Protein AF-X0Y1L6-F1 (afdb_monomer_lite)

Sequence (130 aa):
NMVFTDLTLEYFSLIPFRVRSAIAESQSYFPFAYEDDPFFKSYNALHNIWVKRQPQRRVANSLGVSKETLKKWEDNFITFGAIGLLSKLSCVNIEPLLEQLVVLIKSCRPHEHASLALRLAEALEIPGAS

Radius of gyration: 21.47 Å; chains: 1; bounding box: 50×37×52 Å

pLDDT: mean 79.64, std 13.39, range [36.75, 96.06]

Foldseek 3Di:
DDDDDPVRVVVVVCVVVVLVVCCVVVVHPDSDDDVPFQLCLLVVLCCCCPVVVDDNVVSCVVSVHDPVVNVQSVVQCVVPNSVSRGPDPPPVVDQVVLVVLVVVCCVVPVPDDVVVSLVVCVVVVPPPSD

Secondary structure (DSSP, 8-state):
-----HHHHHHHHHHHHHHHHHHHHHT-SSTT--TT-HHHHHHHHHHHHHTS---HHHHHHHHT--HHHHHHHHHHHHHHGGGGGSSS-------HHHHHHHHHHHHH-TT--HHHHHHHHHHTT-TT--

Structure (mmCIF, N/CA/C/O backbone):
data_AF-X0Y1L6-F1
#
_entry.id   AF-X0Y1L6-F1
#
loop_
_atom_site.group_PDB
_atom_site.id
_atom_site.type_symbol
_atom_site.label_atom_id
_atom_site.label_alt_id
_atom_site.label_comp_id
_atom_site.label_asym_id
_atom_site.label_entity_id
_atom_site.label_seq_id
_atom_site.pdbx_PDB_ins_code
_atom_site.Cartn_x
_atom_site.Cartn_y
_atom_site.Cartn_z
_atom_site.occupancy
_atom_site.B_iso_or_equiv
_atom_site.auth_seq_id
_atom_site.auth_comp_id
_atom_site.auth_asym_id
_atom_site.auth_atom_id
_atom_site.pdbx_PDB_model_num
ATOM 1 N N . ASN A 1 1 ? 15.8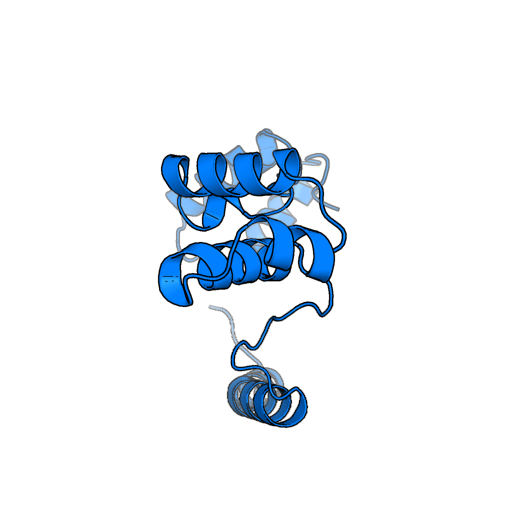70 -7.908 -30.546 1.00 36.75 1 ASN A N 1
ATOM 2 C CA . ASN A 1 1 ? 15.014 -9.112 -30.487 1.00 36.75 1 ASN A CA 1
ATOM 3 C C . ASN A 1 1 ? 15.438 -9.962 -29.314 1.00 36.75 1 ASN A C 1
ATOM 5 O O . ASN A 1 1 ? 16.537 -10.499 -29.342 1.00 36.75 1 ASN A O 1
ATOM 9 N N . MET A 1 2 ? 14.608 -10.038 -28.278 1.00 45.03 2 MET A N 1
ATOM 10 C CA . MET A 1 2 ? 14.814 -10.984 -27.186 1.00 45.03 2 MET A CA 1
ATOM 11 C C . MET A 1 2 ? 14.245 -12.333 -27.629 1.00 45.03 2 MET A C 1
ATOM 13 O O . MET A 1 2 ? 13.062 -12.422 -27.946 1.00 45.03 2 MET A O 1
ATOM 17 N N . VAL A 1 3 ? 15.096 -13.353 -27.717 1.00 64.44 3 VAL A N 1
ATOM 18 C CA . VAL A 1 3 ? 14.683 -14.725 -28.027 1.00 64.44 3 VAL A CA 1
ATOM 19 C C . VAL A 1 3 ? 14.639 -15.468 -26.703 1.00 64.44 3 VAL A C 1
ATOM 21 O O . VAL A 1 3 ? 15.678 -15.731 -26.100 1.00 64.44 3 VAL A O 1
ATOM 24 N N . PHE A 1 4 ? 13.434 -15.726 -26.206 1.00 73.31 4 PHE A N 1
ATOM 25 C CA . PHE A 1 4 ? 13.255 -16.597 -25.055 1.00 73.31 4 PHE A CA 1
ATOM 26 C C . PHE A 1 4 ? 13.542 -18.037 -25.468 1.00 73.31 4 PHE A C 1
ATOM 28 O O . PHE A 1 4 ? 13.139 -18.461 -26.549 1.00 73.31 4 PHE A O 1
ATOM 35 N N . THR A 1 5 ? 14.235 -18.782 -24.609 1.00 82.81 5 THR A N 1
ATOM 36 C CA . THR A 1 5 ? 14.361 -20.230 -24.802 1.00 82.81 5 THR A CA 1
ATOM 37 C C . THR A 1 5 ? 13.013 -20.897 -24.538 1.00 82.81 5 THR A C 1
ATOM 39 O O . THR A 1 5 ? 12.199 -20.356 -23.782 1.00 82.81 5 THR A O 1
ATOM 42 N N . ASP A 1 6 ? 12.791 -22.079 -25.108 1.00 81.06 6 ASP A N 1
ATOM 43 C CA . ASP A 1 6 ? 11.549 -22.836 -24.905 1.00 81.06 6 ASP A CA 1
ATOM 44 C C . ASP A 1 6 ? 11.268 -23.085 -23.417 1.00 81.06 6 ASP A C 1
ATOM 46 O O . ASP A 1 6 ? 10.141 -22.910 -22.964 1.00 81.06 6 ASP A O 1
ATOM 50 N N . LEU A 1 7 ? 12.314 -23.337 -22.622 1.00 77.56 7 LEU A N 1
ATOM 51 C CA . LEU A 1 7 ? 12.223 -23.467 -21.163 1.00 77.56 7 LEU A CA 1
ATOM 52 C C . LEU A 1 7 ? 11.728 -22.186 -20.480 1.00 77.56 7 LEU A C 1
ATOM 54 O O . LEU A 1 7 ? 10.990 -22.234 -19.497 1.00 77.56 7 LEU A O 1
ATOM 58 N N . THR A 1 8 ? 12.135 -21.018 -20.980 1.00 75.44 8 THR A N 1
ATOM 59 C CA . THR A 1 8 ? 11.699 -19.729 -20.431 1.00 75.44 8 THR A CA 1
ATOM 60 C C . THR A 1 8 ? 10.234 -19.459 -20.774 1.00 75.44 8 THR A C 1
ATOM 62 O O . THR A 1 8 ? 9.480 -18.994 -19.920 1.00 75.44 8 THR A O 1
ATOM 65 N N . LEU A 1 9 ? 9.815 -19.780 -22.002 1.00 72.81 9 LEU A N 1
ATOM 66 C CA . LEU A 1 9 ? 8.417 -19.676 -22.429 1.00 72.81 9 LEU A CA 1
ATOM 67 C C . LEU A 1 9 ? 7.521 -20.646 -21.653 1.00 72.81 9 LEU A C 1
ATOM 69 O O . LEU A 1 9 ? 6.452 -20.250 -21.186 1.00 72.81 9 LEU A O 1
ATOM 73 N N . GLU A 1 10 ? 7.980 -21.879 -21.447 1.00 80.88 10 GLU A N 1
ATOM 74 C CA . GLU A 1 10 ? 7.298 -22.881 -20.632 1.00 80.88 10 GLU A CA 1
ATOM 75 C C . GLU A 1 10 ? 7.161 -22.401 -19.184 1.00 80.88 10 GLU A C 1
ATOM 77 O O . GLU A 1 10 ? 6.058 -22.388 -18.640 1.00 80.88 10 GLU A O 1
ATOM 82 N N . TYR A 1 11 ? 8.232 -21.886 -18.579 1.00 76.56 11 TYR A N 1
ATOM 83 C CA . TYR A 1 11 ? 8.173 -21.308 -17.239 1.00 76.56 11 TYR A CA 1
ATOM 84 C C . TYR A 1 11 ? 7.159 -20.157 -17.139 1.00 76.56 11 TYR A C 1
ATOM 86 O O . TYR A 1 11 ? 6.335 -20.134 -16.222 1.00 76.56 11 TYR A O 1
ATOM 94 N N . PHE A 1 12 ? 7.159 -19.222 -18.095 1.00 78.38 12 PHE A N 1
ATOM 95 C CA . PHE A 1 12 ? 6.192 -18.122 -18.113 1.00 78.38 12 PHE A CA 1
ATOM 96 C C . PHE A 1 12 ? 4.752 -18.600 -18.292 1.00 78.38 12 PHE A C 1
ATOM 98 O O . PHE A 1 12 ? 3.848 -18.043 -17.666 1.00 78.38 12 PHE A O 1
ATOM 105 N N . SER A 1 13 ? 4.534 -19.667 -19.063 1.00 76.75 13 SER A N 1
ATOM 106 C CA . SER A 1 13 ? 3.214 -20.287 -19.211 1.00 76.75 13 SER A CA 1
ATOM 107 C C . SER A 1 13 ? 2.660 -20.830 -17.883 1.00 76.75 13 SER A C 1
ATOM 109 O O . SER A 1 13 ? 1.444 -20.865 -17.683 1.00 76.75 13 SER A O 1
ATOM 111 N N . LEU A 1 14 ? 3.541 -21.178 -16.935 1.00 83.38 14 LEU A N 1
ATOM 112 C CA . LEU A 1 14 ? 3.181 -21.714 -15.621 1.00 83.38 14 LEU A CA 1
ATOM 113 C C . LEU A 1 14 ? 2.916 -20.629 -14.568 1.00 83.38 14 LEU A C 1
ATOM 115 O O . LEU A 1 14 ? 2.299 -20.929 -13.542 1.00 83.38 14 LEU A O 1
ATOM 119 N N . ILE A 1 15 ? 3.333 -19.375 -14.790 1.00 75.69 15 ILE A N 1
ATOM 120 C CA . ILE A 1 15 ? 3.145 -18.282 -13.819 1.00 75.69 15 ILE A CA 1
ATOM 121 C C . ILE A 1 15 ? 1.668 -18.089 -13.445 1.00 75.69 15 ILE A C 1
ATOM 123 O O . ILE A 1 15 ? 1.372 -18.097 -12.249 1.00 75.69 15 ILE A O 1
ATOM 127 N N . PRO A 1 16 ? 0.711 -17.975 -14.390 1.00 74.06 16 PRO A N 1
ATOM 128 C CA . PRO A 1 16 ? -0.693 -17.774 -14.032 1.00 74.06 16 PRO A CA 1
ATOM 129 C C . PRO A 1 16 ? -1.260 -18.920 -13.192 1.00 74.06 16 PRO A C 1
ATOM 131 O O . PRO A 1 16 ? -2.083 -18.691 -12.309 1.00 74.06 16 PRO A O 1
ATOM 134 N N . PHE A 1 17 ? -0.826 -20.154 -13.461 1.00 78.38 17 PHE A N 1
ATOM 135 C CA . PHE A 1 17 ? -1.223 -21.320 -12.679 1.00 78.38 17 PHE A CA 1
ATOM 136 C C . PHE A 1 17 ? -0.651 -21.254 -11.262 1.00 78.38 17 PHE A C 1
ATOM 138 O O . PHE A 1 17 ? -1.412 -21.356 -10.307 1.00 78.38 17 PHE A O 1
ATOM 145 N N . ARG A 1 18 ? 0.652 -20.987 -11.115 1.00 76.06 18 ARG A N 1
ATOM 146 C CA . ARG A 1 18 ? 1.309 -20.858 -9.804 1.00 76.06 18 ARG A CA 1
ATOM 147 C C . ARG A 1 18 ? 0.709 -19.741 -8.955 1.00 76.06 18 ARG A C 1
ATOM 149 O O . ARG A 1 18 ? 0.479 -19.947 -7.771 1.00 76.06 18 ARG A O 1
ATOM 156 N N . VAL A 1 19 ? 0.399 -18.596 -9.564 1.00 71.81 19 VAL A N 1
ATOM 157 C CA . VAL A 1 19 ? -0.274 -17.480 -8.885 1.00 71.81 19 VAL A CA 1
ATOM 158 C C . VAL A 1 19 ? -1.658 -17.902 -8.387 1.00 71.81 19 VAL A C 1
ATOM 160 O O . VAL A 1 19 ? -1.996 -17.638 -7.239 1.00 71.81 19 VAL A O 1
ATOM 163 N N . ARG A 1 20 ? -2.453 -18.600 -9.210 1.00 74.44 20 ARG A N 1
ATOM 164 C CA . ARG A 1 20 ? -3.774 -19.107 -8.797 1.00 74.44 20 ARG A CA 1
ATOM 165 C C . ARG A 1 20 ? -3.685 -20.152 -7.686 1.00 74.44 20 ARG A C 1
ATOM 167 O O . ARG A 1 20 ? -4.491 -20.094 -6.764 1.00 74.44 20 ARG A O 1
ATOM 174 N N . SER A 1 21 ? -2.722 -21.070 -7.754 1.00 74.50 21 SER A N 1
ATOM 175 C CA . SER A 1 21 ? -2.502 -22.063 -6.697 1.00 74.50 21 SER A CA 1
ATOM 176 C C . SER A 1 21 ? -2.098 -21.397 -5.384 1.00 74.50 21 SER A C 1
ATOM 178 O O . SER A 1 21 ? -2.708 -21.673 -4.359 1.00 74.50 21 SER A O 1
ATOM 180 N N . ALA A 1 22 ? -1.171 -20.436 -5.419 1.00 66.00 22 ALA A N 1
ATOM 181 C CA . ALA A 1 22 ? -0.767 -19.683 -4.233 1.00 66.00 22 ALA A CA 1
ATOM 182 C C . ALA A 1 22 ? -1.921 -18.854 -3.629 1.00 66.00 22 ALA A C 1
ATOM 184 O O . ALA A 1 22 ? -2.067 -18.790 -2.411 1.00 66.00 22 ALA A O 1
ATOM 185 N N . ILE A 1 23 ? -2.782 -18.252 -4.460 1.00 70.19 23 ILE A N 1
ATOM 186 C CA . ILE A 1 23 ? -4.019 -17.574 -4.018 1.00 70.19 23 ILE A CA 1
ATOM 187 C C . ILE A 1 23 ? -4.955 -18.560 -3.301 1.00 70.19 23 ILE A C 1
ATOM 189 O O . ILE A 1 23 ? -5.496 -18.244 -2.242 1.00 70.19 23 ILE A O 1
ATOM 193 N N . ALA A 1 24 ? -5.135 -19.762 -3.856 1.00 76.69 24 ALA A N 1
ATOM 194 C CA . ALA A 1 24 ? -5.988 -20.790 -3.266 1.00 76.69 24 ALA A CA 1
ATOM 195 C C . ALA A 1 24 ? -5.428 -21.324 -1.935 1.00 76.69 24 ALA A C 1
ATOM 197 O O . ALA A 1 24 ? -6.188 -21.524 -0.990 1.00 76.69 24 ALA A O 1
ATOM 198 N N . GLU A 1 25 ? -4.111 -21.519 -1.847 1.00 71.50 25 GLU A N 1
ATOM 199 C CA . GLU A 1 25 ? -3.421 -21.996 -0.642 1.00 71.50 25 GLU A CA 1
ATOM 200 C C . GLU A 1 25 ? -3.399 -20.946 0.478 1.00 71.50 25 GLU A C 1
ATOM 202 O O . GLU A 1 25 ? -3.620 -21.279 1.639 1.00 71.50 25 GLU A O 1
ATOM 207 N N . SER A 1 26 ? -3.186 -19.672 0.138 1.00 64.69 26 SER A N 1
ATOM 208 C CA . SER A 1 26 ? -3.088 -18.575 1.113 1.00 64.69 26 SER A CA 1
ATOM 209 C C . SER A 1 26 ? -4.435 -18.076 1.646 1.00 64.69 26 SER A C 1
ATOM 211 O O . SER A 1 26 ? -4.455 -17.231 2.538 1.00 64.69 26 SER A O 1
ATOM 213 N N . GLN A 1 27 ? -5.565 -18.537 1.089 1.00 66.44 27 GLN A N 1
ATOM 214 C CA . GLN A 1 27 ? -6.908 -17.984 1.342 1.00 66.44 27 GLN A CA 1
ATOM 215 C C . GLN A 1 27 ? -6.996 -16.452 1.146 1.00 66.44 27 GLN A C 1
ATOM 217 O O . GLN A 1 27 ? -7.943 -15.807 1.604 1.00 66.44 27 GLN A O 1
ATOM 222 N N . SER A 1 28 ? -6.022 -15.854 0.456 1.00 58.12 28 SER A N 1
ATOM 223 C CA . SER A 1 28 ? -5.938 -14.421 0.198 1.00 58.12 28 SER A CA 1
ATOM 224 C C . 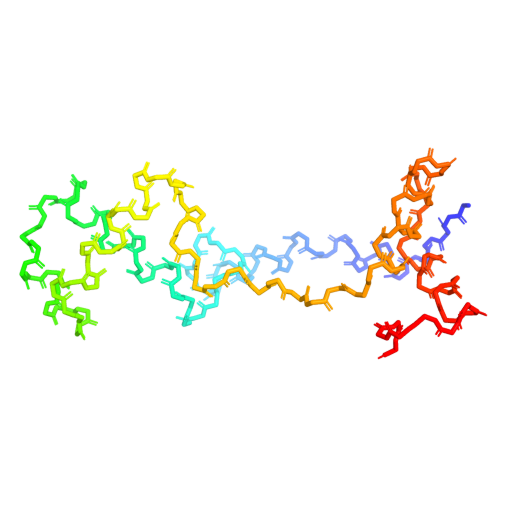SER A 1 28 ? -6.487 -14.118 -1.188 1.00 58.12 28 SER A C 1
ATOM 226 O O . SER A 1 28 ? -6.088 -14.731 -2.172 1.00 58.12 28 SER A O 1
ATOM 228 N N . TYR A 1 29 ? -7.350 -13.108 -1.302 1.00 60.28 29 TYR A N 1
ATOM 229 C CA . TYR A 1 29 ? -7.799 -12.599 -2.605 1.00 60.28 29 TYR A CA 1
ATOM 230 C C . TYR A 1 29 ? -6.692 -11.871 -3.389 1.00 60.28 29 TYR A C 1
ATOM 232 O O . TYR A 1 29 ? -6.891 -11.538 -4.558 1.00 60.28 29 TYR A O 1
ATOM 240 N N . PHE A 1 30 ? -5.538 -11.611 -2.764 1.00 56.41 30 PHE A N 1
ATOM 241 C CA . PHE A 1 30 ? -4.456 -10.819 -3.338 1.00 56.41 30 PHE A CA 1
ATOM 242 C C . PHE A 1 30 ? -3.151 -11.629 -3.404 1.00 56.41 30 PHE A C 1
ATOM 244 O O . PHE A 1 30 ? -2.668 -12.081 -2.364 1.00 56.41 30 PHE A O 1
ATOM 251 N N . PRO A 1 31 ? -2.534 -11.768 -4.594 1.00 50.25 31 PRO A N 1
ATOM 252 C CA . PRO A 1 31 ? -1.342 -12.599 -4.800 1.00 50.25 31 PRO A CA 1
ATOM 253 C C . PRO A 1 31 ? -0.051 -12.074 -4.149 1.00 50.25 31 PRO A C 1
ATOM 255 O O . PRO A 1 31 ? 0.953 -12.777 -4.163 1.00 50.25 31 PRO A O 1
ATOM 258 N N . PHE A 1 32 ? -0.064 -10.863 -3.581 1.00 56.44 32 PHE A N 1
ATOM 259 C CA . PHE A 1 32 ? 1.094 -10.226 -2.939 1.00 56.44 32 PHE A CA 1
ATOM 260 C C . PHE A 1 32 ? 0.762 -9.707 -1.533 1.00 56.44 32 PHE A C 1
ATOM 262 O O . PHE A 1 32 ? 1.203 -8.629 -1.142 1.00 56.44 32 PHE A O 1
ATOM 269 N N . ALA A 1 33 ? -0.069 -10.431 -0.782 1.00 52.31 33 ALA A N 1
ATOM 270 C CA . ALA A 1 33 ? -0.303 -10.100 0.617 1.00 52.31 33 ALA A CA 1
ATOM 271 C C . ALA A 1 33 ? 0.924 -10.511 1.445 1.00 52.31 33 ALA A C 1
ATOM 273 O O . ALA A 1 33 ? 1.119 -11.691 1.722 1.00 52.31 33 ALA A O 1
ATOM 274 N N . TYR A 1 34 ? 1.764 -9.545 1.821 1.00 60.69 34 TYR A N 1
ATOM 275 C CA . TYR A 1 34 ? 2.738 -9.772 2.886 1.00 60.69 34 TYR A CA 1
ATOM 276 C C . TYR A 1 34 ? 1.964 -9.911 4.199 1.00 60.69 34 TYR A C 1
ATOM 278 O O . TYR A 1 34 ? 1.127 -9.057 4.499 1.00 60.69 34 TYR A O 1
ATOM 286 N N . GLU A 1 35 ? 2.221 -10.982 4.958 1.00 55.62 35 GLU A N 1
ATOM 287 C CA . GLU A 1 35 ? 1.479 -11.300 6.193 1.00 55.62 35 GLU A CA 1
ATOM 288 C C . GLU A 1 35 ? 1.433 -10.118 7.179 1.00 55.62 35 GLU A C 1
ATOM 290 O O . GLU A 1 35 ? 0.419 -9.915 7.844 1.00 55.62 35 GLU A O 1
ATOM 295 N N . ASP A 1 36 ? 2.469 -9.274 7.178 1.00 67.00 36 ASP A N 1
ATOM 296 C CA . ASP A 1 36 ? 2.608 -8.115 8.063 1.00 67.00 36 ASP A CA 1
ATOM 297 C C . ASP A 1 36 ? 2.570 -6.754 7.341 1.00 67.00 36 ASP A C 1
ATOM 299 O O . ASP A 1 36 ? 3.105 -5.770 7.858 1.00 67.00 36 ASP A O 1
ATOM 303 N N . ASP A 1 37 ? 1.958 -6.647 6.153 1.00 73.19 37 ASP A N 1
ATOM 304 C CA . ASP A 1 37 ? 1.899 -5.358 5.447 1.00 73.19 37 ASP A CA 1
ATOM 305 C C . ASP A 1 37 ? 1.114 -4.302 6.267 1.00 73.19 37 ASP A C 1
ATOM 307 O O . ASP A 1 37 ? -0.101 -4.449 6.498 1.00 73.19 37 ASP A O 1
ATOM 311 N N . PRO A 1 38 ? 1.750 -3.186 6.679 1.00 79.94 38 PRO A N 1
ATOM 312 C CA . PRO A 1 38 ? 1.080 -2.130 7.436 1.00 79.94 38 PRO A CA 1
ATOM 313 C C . PRO A 1 38 ? -0.081 -1.471 6.676 1.00 79.94 38 PRO A C 1
ATOM 315 O O . PRO A 1 38 ? -0.984 -0.894 7.301 1.00 79.94 38 PRO A O 1
ATOM 318 N N . PHE A 1 39 ? -0.091 -1.572 5.343 1.00 87.25 39 PHE A N 1
ATOM 319 C CA . PHE A 1 39 ? -1.188 -1.115 4.501 1.00 87.25 39 PHE A CA 1
ATOM 320 C C . PHE A 1 39 ? -2.497 -1.807 4.871 1.00 87.25 39 PHE A C 1
ATOM 322 O O . PHE A 1 39 ? -3.483 -1.136 5.175 1.00 87.25 39 PHE A O 1
ATOM 329 N N . PHE A 1 40 ? -2.525 -3.143 4.909 1.00 86.25 40 PHE A N 1
ATOM 330 C CA . PHE A 1 40 ? -3.769 -3.871 5.167 1.00 86.25 40 PHE A CA 1
ATOM 331 C C . PHE A 1 40 ? -4.274 -3.625 6.585 1.00 86.25 40 PHE A C 1
ATOM 333 O O . PHE A 1 40 ? -5.482 -3.494 6.788 1.00 86.25 40 PHE A O 1
ATOM 340 N N . LYS A 1 41 ? -3.371 -3.478 7.563 1.00 89.56 41 LYS A N 1
ATOM 341 C CA . LYS A 1 41 ? -3.746 -3.121 8.938 1.00 89.56 41 LYS A CA 1
ATOM 342 C C . LYS A 1 41 ? -4.519 -1.802 8.984 1.00 89.56 41 LYS A C 1
ATOM 344 O O . LYS A 1 41 ? -5.589 -1.731 9.591 1.00 89.56 41 LYS A O 1
ATOM 349 N N . SER A 1 42 ? -3.985 -0.765 8.346 1.00 91.88 42 SER A N 1
ATOM 350 C CA . SER A 1 42 ? -4.586 0.569 8.350 1.00 91.88 42 SER A CA 1
ATOM 351 C C . SER A 1 42 ? -5.834 0.648 7.461 1.00 91.88 42 SER A C 1
ATOM 353 O O . SER A 1 42 ? -6.853 1.191 7.890 1.00 91.88 42 SER A O 1
ATOM 355 N N . TYR A 1 43 ? -5.827 0.004 6.292 1.00 92.75 43 TYR A N 1
ATOM 356 C CA . TYR A 1 43 ? -6.986 -0.082 5.401 1.00 92.75 43 TYR A CA 1
ATOM 357 C C . TYR A 1 43 ? -8.171 -0.795 6.062 1.00 92.75 43 TYR A C 1
ATOM 359 O O . TYR A 1 43 ? -9.289 -0.276 6.071 1.00 92.75 43 TYR A O 1
ATOM 367 N N . ASN A 1 44 ? -7.932 -1.951 6.689 1.00 91.94 44 ASN A N 1
ATOM 368 C CA . ASN A 1 44 ? -8.976 -2.700 7.387 1.00 91.94 44 ASN A CA 1
ATOM 369 C C . ASN A 1 44 ? -9.532 -1.925 8.587 1.00 91.94 44 ASN A C 1
ATOM 371 O O . ASN A 1 44 ? -10.730 -2.010 8.865 1.00 91.94 44 ASN A O 1
ATOM 375 N N . ALA A 1 45 ? -8.699 -1.134 9.274 1.00 94.38 45 ALA A N 1
ATOM 376 C CA . ALA A 1 45 ? -9.160 -0.243 10.333 1.00 94.38 45 ALA A CA 1
ATOM 377 C C . ALA A 1 45 ? -10.183 0.769 9.796 1.00 94.38 45 ALA A C 1
ATOM 379 O O . ALA A 1 45 ? -11.295 0.850 10.321 1.00 94.38 45 ALA A O 1
ATOM 380 N N . LEU A 1 46 ? -9.843 1.482 8.716 1.00 96.00 46 LEU A N 1
ATOM 381 C CA . LEU A 1 46 ? -10.733 2.466 8.095 1.00 96.00 46 LEU A CA 1
ATOM 382 C C . LEU A 1 46 ? -12.003 1.821 7.543 1.00 96.00 46 LEU A C 1
ATOM 384 O O . LEU A 1 46 ? -13.100 2.318 7.784 1.00 96.00 46 LEU A O 1
ATOM 388 N N . HIS A 1 47 ? -11.885 0.673 6.877 1.00 95.06 47 HIS A N 1
ATOM 389 C CA . HIS A 1 47 ? -13.037 -0.074 6.380 1.00 95.06 47 HIS A CA 1
ATOM 390 C C . HIS A 1 47 ? -13.995 -0.471 7.519 1.00 95.06 47 HIS A C 1
ATOM 392 O O . HIS A 1 47 ? -15.212 -0.293 7.411 1.00 95.06 47 HIS A O 1
ATOM 398 N N . ASN A 1 48 ? -13.472 -0.944 8.654 1.00 95.75 48 ASN A N 1
ATOM 399 C CA . ASN A 1 48 ? -14.299 -1.295 9.808 1.00 95.75 48 ASN A CA 1
ATOM 400 C C . ASN A 1 48 ? -15.001 -0.077 10.428 1.00 95.75 48 ASN A C 1
ATOM 402 O O . ASN A 1 48 ? -16.158 -0.179 10.843 1.00 95.75 48 ASN A O 1
ATOM 406 N N . ILE A 1 49 ? -14.344 1.083 10.460 1.00 95.19 49 ILE A N 1
ATOM 407 C CA . ILE A 1 49 ? -14.929 2.317 10.999 1.00 95.19 49 ILE A CA 1
ATOM 408 C C . ILE A 1 49 ? -15.967 2.892 10.024 1.00 95.19 49 ILE A C 1
ATOM 410 O O . ILE A 1 49 ? -17.097 3.181 10.416 1.00 95.19 49 ILE A O 1
ATOM 414 N N . TRP A 1 50 ? -15.621 3.054 8.747 1.00 95.62 50 TRP A N 1
ATOM 415 C CA . TRP A 1 50 ? -16.434 3.796 7.780 1.00 95.62 50 TRP A CA 1
ATOM 416 C C . TRP A 1 50 ? -17.523 2.943 7.132 1.00 95.62 50 TRP A C 1
ATOM 418 O O . TRP A 1 50 ? -18.661 3.397 7.017 1.00 95.62 50 TRP A O 1
ATOM 428 N N . VAL A 1 51 ? -17.201 1.703 6.748 1.00 95.19 51 VAL A N 1
ATOM 429 C CA . VAL A 1 51 ? -18.138 0.796 6.064 1.00 95.19 51 VAL A CA 1
ATOM 430 C C . VAL A 1 51 ? -18.909 -0.041 7.074 1.00 95.19 51 VAL A C 1
ATOM 432 O O . VAL A 1 51 ? -20.136 -0.096 7.023 1.00 95.19 51 VAL A O 1
ATOM 435 N N . LYS A 1 52 ? -18.216 -0.669 8.031 1.00 95.38 52 LYS A N 1
ATOM 436 C CA . LYS A 1 52 ? -18.864 -1.513 9.055 1.00 95.38 52 LYS A CA 1
ATOM 437 C C . LYS A 1 52 ? -19.399 -0.724 10.255 1.00 95.38 52 LYS A C 1
ATOM 439 O O . LYS A 1 52 ? -19.988 -1.333 11.145 1.00 95.38 52 LYS A O 1
ATOM 444 N N . ARG A 1 53 ? -19.221 0.606 10.276 1.00 95.25 53 ARG A N 1
ATOM 445 C CA . ARG A 1 53 ? -19.719 1.527 11.319 1.00 95.25 53 ARG A CA 1
ATOM 446 C C . ARG A 1 53 ? -19.312 1.122 12.741 1.00 95.25 53 ARG A C 1
ATOM 448 O O . ARG A 1 53 ? -20.034 1.386 13.701 1.00 95.25 53 ARG A O 1
ATOM 455 N N . GLN A 1 54 ? -18.157 0.473 12.895 1.00 96.06 54 GLN A N 1
ATOM 456 C CA . GLN A 1 54 ? -17.658 0.086 14.209 1.00 96.06 54 GLN A CA 1
ATOM 457 C C . GLN A 1 54 ? -17.121 1.308 14.971 1.00 96.06 54 GLN A C 1
ATOM 459 O O . GLN A 1 54 ? -16.479 2.174 14.373 1.00 96.06 54 GLN A O 1
ATOM 464 N N . PRO A 1 55 ? -17.315 1.383 16.302 1.00 94.81 55 PRO A N 1
ATOM 465 C CA . PRO A 1 55 ? -16.766 2.477 17.094 1.00 94.81 55 PRO A CA 1
ATOM 466 C C . PRO A 1 55 ? -15.236 2.521 17.010 1.00 94.81 55 PRO A C 1
ATOM 468 O O . PRO A 1 55 ? -14.580 1.509 17.271 1.00 94.81 55 PRO A O 1
ATOM 471 N N . GLN A 1 56 ? -14.659 3.703 16.759 1.00 92.88 56 GLN A N 1
ATOM 472 C CA . GLN A 1 56 ? -13.201 3.895 16.663 1.00 92.88 56 GLN A CA 1
ATOM 473 C C . GLN A 1 56 ? -12.446 3.308 17.865 1.00 92.88 56 GLN A C 1
ATOM 475 O O . GLN A 1 56 ? -11.419 2.664 17.692 1.00 92.88 56 GLN A O 1
ATOM 480 N N . ARG A 1 57 ? -12.982 3.454 19.087 1.00 93.06 57 ARG A N 1
ATOM 481 C CA . ARG A 1 57 ? -12.375 2.895 20.310 1.00 93.06 57 ARG A CA 1
ATOM 482 C C . ARG A 1 57 ? -12.263 1.369 20.270 1.00 93.06 57 ARG A C 1
ATOM 484 O O . ARG A 1 57 ? -11.273 0.818 20.735 1.00 93.06 57 ARG A O 1
ATOM 491 N N . ARG A 1 58 ? -13.266 0.685 19.715 1.00 94.38 58 ARG A N 1
ATOM 492 C CA . ARG A 1 58 ? -13.259 -0.777 19.585 1.00 94.38 58 ARG A CA 1
ATOM 493 C C . ARG A 1 58 ? -12.190 -1.221 18.590 1.00 94.38 58 ARG A C 1
ATOM 495 O O . ARG A 1 58 ? -11.437 -2.135 18.900 1.00 94.38 58 ARG A O 1
ATOM 502 N N . VAL A 1 59 ? -12.107 -0.539 17.448 1.00 94.44 59 VAL A N 1
ATOM 503 C CA . VAL A 1 59 ? -11.121 -0.823 16.393 1.00 94.44 59 VAL A CA 1
ATOM 504 C C . VAL A 1 59 ? -9.693 -0.522 16.868 1.00 94.44 59 VAL A C 1
ATOM 506 O O . VAL A 1 59 ? -8.791 -1.329 16.656 1.00 94.44 59 VAL A O 1
ATOM 509 N N . ALA A 1 60 ? -9.491 0.593 17.579 1.00 92.81 60 ALA A N 1
ATOM 510 C CA . ALA A 1 60 ? -8.212 0.954 18.194 1.00 92.81 60 ALA A CA 1
ATOM 511 C C . ALA A 1 60 ? -7.722 -0.145 19.145 1.00 92.81 60 ALA A C 1
ATOM 513 O O . ALA A 1 60 ? -6.603 -0.639 19.009 1.00 92.81 60 ALA A O 1
ATOM 514 N N . ASN A 1 61 ? -8.601 -0.580 20.055 1.00 93.00 61 ASN A N 1
ATOM 515 C CA . ASN A 1 61 ? -8.296 -1.626 21.025 1.00 93.00 61 ASN A CA 1
ATOM 516 C C . ASN A 1 61 ? -7.998 -2.971 20.349 1.00 93.00 61 ASN A C 1
ATOM 518 O O . ASN A 1 61 ? -7.043 -3.632 20.739 1.00 93.00 61 ASN A O 1
ATOM 522 N N . SER A 1 62 ? -8.769 -3.371 19.329 1.00 92.06 62 SER A N 1
ATOM 523 C CA . SER A 1 62 ? -8.538 -4.648 18.635 1.00 92.06 62 SER A CA 1
ATOM 524 C C . SER A 1 62 ? -7.219 -4.688 17.864 1.00 92.06 62 SER A C 1
ATOM 526 O O . SER A 1 62 ? -6.671 -5.761 17.654 1.00 92.06 62 SER A O 1
ATOM 528 N N . LEU A 1 63 ? -6.718 -3.530 17.427 1.00 88.81 63 LEU A N 1
ATOM 529 C CA . LEU A 1 63 ? -5.475 -3.416 16.660 1.00 88.81 63 LEU A CA 1
ATOM 530 C C . LEU A 1 63 ? -4.262 -3.019 17.518 1.00 88.81 63 LEU A C 1
ATOM 532 O O . LEU A 1 63 ? -3.151 -2.931 16.982 1.00 88.81 63 LEU A O 1
ATOM 536 N N . GLY A 1 64 ? -4.474 -2.748 18.812 1.00 91.50 64 GLY A N 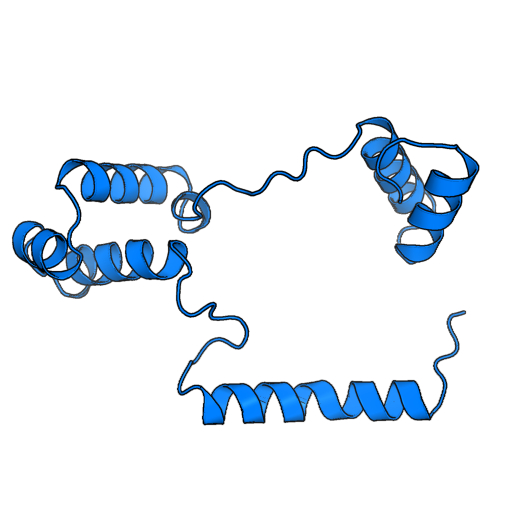1
ATOM 537 C CA . GLY A 1 64 ? -3.445 -2.266 19.734 1.00 91.50 64 GLY A CA 1
ATOM 538 C C . GLY A 1 64 ? -2.849 -0.913 19.332 1.00 91.50 64 GLY A C 1
ATOM 539 O O . GLY A 1 64 ? -1.660 -0.690 19.537 1.00 91.50 64 GLY A O 1
ATOM 540 N N . VAL A 1 65 ? -3.634 -0.030 18.702 1.00 91.62 65 VAL A N 1
ATOM 541 C CA . VAL A 1 65 ? -3.163 1.279 18.208 1.00 91.62 65 VAL A CA 1
ATOM 542 C C . VAL A 1 65 ? -3.797 2.437 18.967 1.00 91.62 65 VAL A C 1
ATOM 544 O O . VAL A 1 65 ? -4.901 2.324 19.501 1.00 91.62 65 VAL A O 1
ATOM 547 N N . SER A 1 66 ? -3.108 3.579 19.002 1.00 92.56 66 SER A N 1
ATOM 548 C CA . SER A 1 66 ? -3.640 4.784 19.633 1.00 92.56 66 SER A CA 1
ATOM 549 C C . SER A 1 66 ? -4.715 5.446 18.763 1.00 92.56 66 SER A C 1
ATOM 551 O O . SER A 1 66 ? -4.795 5.249 17.545 1.00 92.56 66 SER A O 1
ATOM 553 N N . LYS A 1 67 ? -5.538 6.294 19.389 1.00 90.25 67 LYS A N 1
ATOM 554 C CA . LYS A 1 67 ? -6.522 7.118 18.672 1.00 90.25 67 LYS A CA 1
ATOM 555 C C . LYS A 1 67 ? -5.851 8.085 17.686 1.00 90.25 67 LYS A C 1
ATOM 557 O O . LYS A 1 67 ? -6.410 8.364 16.631 1.00 90.25 67 LYS A O 1
ATOM 562 N N . GLU A 1 68 ? -4.657 8.574 18.014 1.00 93.12 68 GLU A N 1
ATOM 563 C CA . GLU A 1 68 ? -3.871 9.456 17.145 1.00 93.12 68 GLU A CA 1
ATOM 564 C C . GLU A 1 68 ? -3.399 8.733 15.884 1.00 93.12 68 GLU A C 1
ATOM 566 O O . GLU A 1 68 ? -3.467 9.297 14.795 1.00 93.12 68 GLU A O 1
ATOM 571 N N . THR A 1 69 ? -2.986 7.466 16.003 1.00 92.81 69 THR A N 1
ATOM 572 C CA . THR A 1 69 ? -2.619 6.641 14.847 1.00 92.81 69 THR A CA 1
ATOM 573 C C . THR A 1 69 ? -3.800 6.454 13.898 1.00 92.81 69 THR A C 1
ATOM 575 O O . THR A 1 69 ? -3.635 6.635 12.695 1.00 92.81 69 THR A O 1
ATOM 578 N N . LEU A 1 70 ? -4.996 6.160 14.428 1.00 94.00 70 LEU A N 1
ATOM 579 C CA . LEU A 1 70 ? -6.209 6.059 13.607 1.00 94.00 70 LEU A CA 1
ATOM 580 C C . LEU A 1 70 ? -6.513 7.371 12.886 1.00 94.00 70 LEU A C 1
ATOM 582 O O . LEU A 1 70 ? -6.744 7.360 11.682 1.00 94.00 70 LEU A O 1
ATOM 586 N N . LYS A 1 71 ? -6.458 8.498 13.605 1.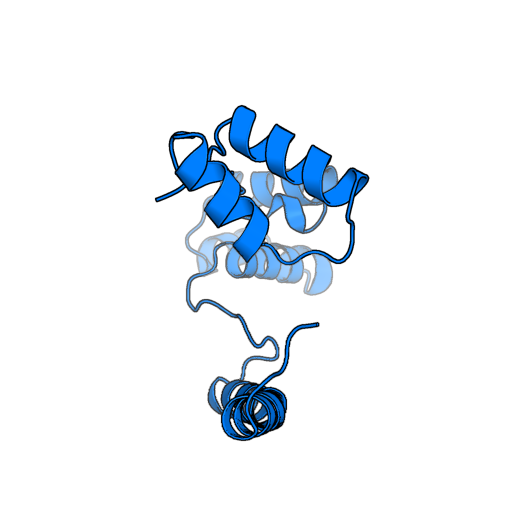00 93.62 71 LYS A N 1
ATOM 587 C CA . LYS A 1 71 ? -6.696 9.817 13.014 1.00 93.62 71 LYS A CA 1
ATOM 588 C C . LYS A 1 71 ? -5.697 10.118 11.894 1.00 93.62 71 LYS A C 1
ATOM 590 O O . LYS A 1 71 ? -6.093 10.560 10.827 1.00 93.62 71 LYS A O 1
ATOM 595 N N . LYS A 1 72 ? -4.416 9.804 12.099 1.00 94.12 72 LYS A N 1
ATOM 596 C CA . LYS A 1 72 ? -3.381 9.967 11.072 1.00 94.12 72 LYS A CA 1
ATOM 597 C C . LYS A 1 72 ? -3.671 9.136 9.819 1.00 94.12 72 LYS A C 1
ATOM 599 O O . LYS A 1 72 ? -3.450 9.617 8.715 1.00 94.12 72 LYS A O 1
ATOM 604 N N . TRP A 1 73 ? -4.152 7.901 9.970 1.00 94.62 73 TRP A N 1
ATOM 605 C CA . TRP A 1 73 ? -4.558 7.081 8.824 1.00 94.62 73 TRP A CA 1
ATOM 606 C C . TRP A 1 73 ? -5.765 7.668 8.092 1.00 94.62 73 TRP A C 1
ATOM 608 O O . TRP A 1 73 ? -5.751 7.702 6.865 1.00 94.62 73 TRP A O 1
ATOM 618 N N . GLU A 1 74 ? -6.770 8.158 8.823 1.00 94.38 74 GLU A N 1
ATOM 619 C CA . GLU A 1 74 ? -7.930 8.847 8.241 1.00 94.38 74 GLU A CA 1
ATOM 620 C C . GLU A 1 74 ? -7.488 10.081 7.442 1.00 94.38 74 GLU A C 1
ATOM 622 O O . GLU A 1 74 ? -7.796 10.182 6.255 1.00 94.38 74 GLU A O 1
ATOM 627 N N . ASP A 1 75 ? -6.703 10.968 8.059 1.00 95.38 75 ASP A N 1
ATOM 628 C CA . ASP A 1 75 ? -6.208 12.203 7.442 1.00 95.38 75 ASP A CA 1
ATOM 629 C C . ASP A 1 75 ? -5.369 11.903 6.186 1.00 95.38 75 ASP A C 1
ATOM 631 O O . ASP A 1 75 ? -5.569 12.504 5.125 1.00 95.38 75 ASP A O 1
ATOM 635 N N . ASN A 1 76 ? -4.470 10.917 6.266 1.00 91.75 76 ASN A N 1
ATOM 636 C CA . ASN A 1 76 ? -3.659 10.493 5.128 1.00 91.75 76 ASN A CA 1
ATOM 637 C C . ASN A 1 76 ? -4.505 9.909 3.991 1.00 91.75 76 ASN A C 1
ATOM 639 O O . ASN A 1 76 ? -4.234 10.199 2.826 1.00 91.75 76 ASN A O 1
ATOM 643 N N . PHE A 1 77 ? -5.510 9.088 4.303 1.00 94.12 77 PHE A N 1
ATOM 644 C CA . PHE A 1 77 ? -6.373 8.488 3.288 1.00 94.12 77 PHE A CA 1
ATOM 645 C C . PHE A 1 77 ? -7.247 9.535 2.599 1.00 94.12 77 PHE A C 1
ATOM 647 O O . PHE A 1 77 ? -7.422 9.490 1.386 1.00 94.12 77 PHE A O 1
ATOM 654 N N . ILE A 1 78 ? -7.777 10.500 3.352 1.00 93.38 78 ILE A N 1
ATOM 655 C CA . ILE A 1 78 ? -8.562 11.605 2.789 1.00 93.38 78 ILE A CA 1
ATOM 656 C C . ILE A 1 78 ? -7.694 12.454 1.853 1.00 93.38 78 ILE A C 1
ATOM 658 O O . ILE A 1 78 ? -8.157 12.863 0.792 1.00 93.38 78 ILE A O 1
ATOM 662 N N . THR A 1 79 ? -6.433 12.687 2.223 1.00 91.94 79 THR A N 1
ATOM 663 C CA . THR A 1 79 ? -5.527 13.556 1.458 1.00 91.94 79 THR A CA 1
ATOM 664 C C . THR A 1 79 ? -4.947 12.867 0.219 1.00 91.94 79 THR A C 1
ATOM 666 O O . THR A 1 79 ? -4.860 13.481 -0.840 1.00 91.94 79 THR A O 1
ATOM 669 N N . PHE A 1 80 ? -4.544 11.597 0.330 1.00 85.25 80 PHE A N 1
ATOM 670 C CA . PHE A 1 80 ? -3.750 10.895 -0.691 1.00 85.25 80 PHE A CA 1
ATOM 671 C C . PHE A 1 80 ? -4.403 9.603 -1.215 1.00 85.25 80 PHE A C 1
ATOM 673 O O . PHE A 1 80 ? -3.782 8.847 -1.965 1.00 85.25 80 PHE A O 1
ATOM 680 N N . GLY A 1 81 ? -5.640 9.307 -0.812 1.00 87.62 81 GLY A N 1
ATOM 681 C CA . GLY A 1 81 ? -6.302 8.037 -1.106 1.00 87.62 81 GLY A CA 1
ATOM 682 C C . GLY A 1 81 ? -5.604 6.847 -0.441 1.00 87.62 81 GLY A C 1
ATOM 683 O O . GLY A 1 81 ? -4.882 6.985 0.547 1.00 87.62 81 GLY A O 1
ATOM 684 N N . ALA A 1 82 ? -5.779 5.652 -1.012 1.00 86.94 82 ALA A N 1
ATOM 685 C CA . ALA A 1 82 ? -5.189 4.422 -0.476 1.00 86.94 82 ALA A CA 1
ATOM 686 C C . ALA A 1 82 ? -3.654 4.491 -0.346 1.00 86.94 82 ALA A C 1
ATOM 688 O O . ALA A 1 82 ? -3.095 3.945 0.599 1.00 86.94 82 ALA A O 1
ATOM 689 N N . ILE A 1 83 ? -2.973 5.222 -1.234 1.00 83.69 83 ILE A N 1
ATOM 690 C CA . ILE A 1 83 ? -1.511 5.391 -1.198 1.00 83.69 83 ILE A CA 1
ATOM 691 C C . ILE A 1 83 ? -1.049 6.041 0.116 1.00 83.69 83 ILE A C 1
ATOM 693 O O . ILE A 1 83 ? 0.022 5.708 0.618 1.00 83.69 83 ILE A O 1
ATOM 697 N N . GLY A 1 84 ? -1.874 6.896 0.734 1.00 86.06 84 GLY A N 1
ATOM 698 C CA . GLY A 1 84 ? -1.576 7.527 2.025 1.00 86.06 84 GLY A CA 1
ATOM 699 C C . GLY A 1 84 ? -1.440 6.553 3.204 1.00 86.06 84 GLY A C 1
ATOM 700 O O . GLY A 1 84 ? -0.943 6.935 4.267 1.00 86.06 84 GLY A O 1
ATOM 701 N N . LEU A 1 85 ? -1.866 5.299 3.029 1.00 89.12 85 LEU A N 1
ATOM 702 C CA . LEU A 1 85 ? -1.778 4.238 4.034 1.00 89.12 85 LEU A CA 1
ATOM 703 C C . LEU A 1 85 ? -0.503 3.394 3.935 1.00 89.12 85 LEU A C 1
ATOM 705 O O . LEU A 1 85 ? -0.221 2.612 4.843 1.00 89.12 85 LEU A O 1
ATOM 709 N N . LEU A 1 86 ? 0.277 3.544 2.863 1.00 82.69 86 LEU A N 1
ATOM 710 C CA . LEU A 1 86 ? 1.539 2.828 2.706 1.00 82.69 86 LEU A CA 1
ATOM 711 C C . LEU A 1 86 ? 2.554 3.323 3.749 1.00 82.69 86 LEU A C 1
ATOM 713 O O . LEU A 1 86 ? 2.800 4.524 3.901 1.00 82.69 86 LEU A O 1
ATOM 717 N N . SER A 1 87 ? 3.153 2.397 4.498 1.00 67.75 87 SER A N 1
ATOM 718 C CA . SER A 1 87 ? 4.124 2.719 5.547 1.00 67.75 87 SER A CA 1
ATOM 719 C C . SER A 1 87 ? 5.459 3.126 4.946 1.00 67.75 87 SER A C 1
ATOM 721 O O . SER A 1 87 ? 6.279 2.257 4.685 1.00 67.75 87 SER A O 1
ATOM 723 N N . LYS A 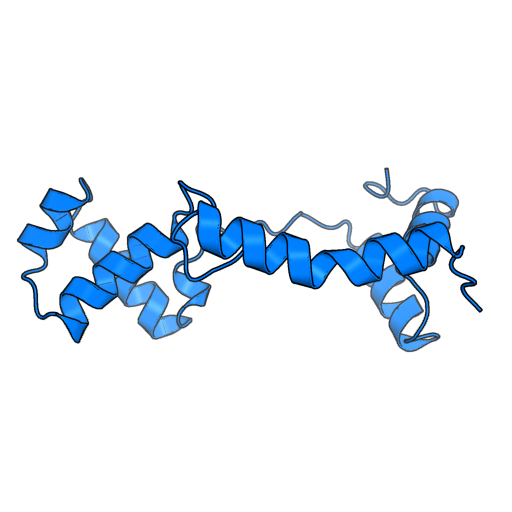1 88 ? 5.682 4.438 4.776 1.00 62.31 88 LYS A N 1
ATOM 724 C CA . LYS A 1 88 ? 6.772 4.992 3.956 1.00 62.31 88 LYS A CA 1
ATOM 725 C C . LYS A 1 88 ? 6.714 4.371 2.558 1.00 62.31 88 LYS A C 1
ATOM 727 O O . LYS A 1 88 ? 6.991 3.196 2.363 1.00 62.31 88 LYS A O 1
ATOM 732 N N . LEU A 1 89 ? 6.444 5.189 1.545 1.00 52.72 89 LEU A N 1
ATOM 733 C CA . LEU A 1 89 ? 6.98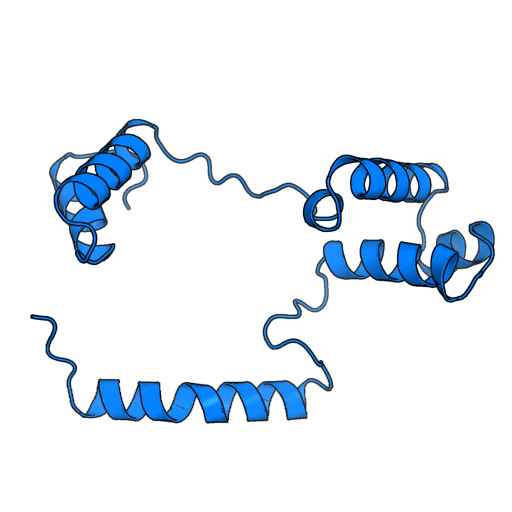0 4.850 0.234 1.00 52.72 89 LEU A CA 1
ATOM 734 C C . LEU A 1 89 ? 8.471 4.616 0.483 1.00 52.72 89 LEU A C 1
ATOM 736 O O . LEU A 1 89 ? 9.167 5.530 0.937 1.00 52.72 89 LEU A O 1
ATOM 740 N N . SER A 1 90 ? 8.933 3.376 0.340 1.00 47.38 90 SER A N 1
ATOM 741 C CA . SER A 1 90 ? 10.347 3.079 0.233 1.00 47.38 90 SER A CA 1
ATOM 742 C C . SER A 1 90 ? 10.773 3.728 -1.072 1.00 47.38 90 SER A C 1
ATOM 744 O O . SER A 1 90 ? 10.897 3.087 -2.110 1.00 47.38 90 SER A O 1
ATOM 746 N N . CYS A 1 91 ? 10.933 5.051 -1.034 1.00 48.25 91 CYS A N 1
ATOM 747 C CA . CYS A 1 91 ? 11.732 5.762 -1.993 1.00 48.25 91 CYS A CA 1
ATOM 748 C C . CYS A 1 91 ? 13.121 5.196 -1.758 1.00 48.25 91 CYS A C 1
ATOM 750 O O . CYS A 1 91 ? 13.843 5.622 -0.856 1.00 48.25 91 CYS A O 1
ATOM 752 N N . VAL A 1 92 ? 13.441 4.141 -2.507 1.00 56.09 92 VAL A N 1
ATOM 753 C CA . VAL A 1 92 ? 14.823 3.785 -2.762 1.00 56.09 92 VAL A CA 1
ATOM 754 C C . VAL A 1 92 ? 15.441 5.095 -3.215 1.00 56.09 92 VAL A C 1
ATOM 756 O O . VAL A 1 92 ? 14.913 5.740 -4.122 1.00 56.09 92 VAL A O 1
ATOM 759 N N . ASN A 1 93 ? 16.444 5.568 -2.482 1.00 58.22 93 ASN A N 1
ATOM 760 C CA . ASN A 1 93 ? 17.126 6.791 -2.853 1.00 58.22 93 ASN A CA 1
ATOM 761 C C . ASN A 1 93 ? 17.912 6.455 -4.120 1.00 58.22 93 ASN A C 1
ATOM 763 O O . ASN A 1 93 ? 19.008 5.904 -4.039 1.00 58.22 93 ASN A O 1
ATOM 767 N N . ILE A 1 94 ? 17.270 6.639 -5.273 1.00 65.31 94 ILE A N 1
ATOM 768 C CA . ILE A 1 94 ? 17.864 6.364 -6.572 1.00 65.31 94 ILE A CA 1
ATOM 769 C C . ILE A 1 94 ? 18.858 7.485 -6.830 1.00 65.31 94 ILE A C 1
ATOM 771 O O . ILE A 1 94 ? 18.572 8.664 -6.616 1.00 65.31 94 ILE A O 1
ATOM 775 N N . GLU A 1 95 ? 20.051 7.095 -7.247 1.00 77.50 95 GLU A N 1
ATOM 776 C CA . GLU A 1 95 ? 21.090 8.037 -7.604 1.00 77.50 95 GLU A CA 1
ATOM 777 C C . GLU A 1 95 ? 20.612 8.884 -8.816 1.00 77.50 95 GLU A C 1
ATOM 779 O O . GLU A 1 95 ? 20.065 8.332 -9.776 1.00 77.50 95 GLU A O 1
ATOM 784 N N . PRO A 1 96 ? 20.700 10.231 -8.774 1.00 81.44 96 PRO A N 1
ATOM 785 C CA . PRO A 1 96 ? 20.062 11.079 -9.787 1.00 81.44 96 PRO A CA 1
ATOM 786 C C . PRO A 1 96 ? 20.556 10.856 -11.223 1.00 81.44 96 PRO A C 1
ATOM 788 O O . PRO A 1 96 ? 19.791 11.074 -12.165 1.00 81.44 96 PRO A O 1
ATOM 791 N N . LEU A 1 97 ? 21.812 10.432 -11.415 1.00 81.62 97 LEU A N 1
ATOM 792 C CA . LEU A 1 97 ? 22.341 10.117 -12.745 1.00 81.62 97 LEU A CA 1
ATOM 793 C C . LEU A 1 97 ? 21.706 8.831 -13.284 1.00 81.62 97 LEU A C 1
ATOM 795 O O . LEU A 1 97 ? 21.384 8.770 -14.471 1.00 81.62 97 LEU A O 1
ATOM 799 N N . LEU A 1 98 ? 21.441 7.843 -12.427 1.00 82.31 98 LEU A N 1
ATOM 800 C CA . LEU A 1 98 ? 20.719 6.625 -12.784 1.00 82.31 98 LEU A CA 1
ATOM 801 C C . LEU A 1 98 ? 19.286 6.932 -13.235 1.00 82.31 98 LEU A C 1
ATOM 803 O O . LEU A 1 98 ? 18.839 6.413 -14.259 1.00 82.31 98 LEU A O 1
ATOM 807 N N . GLU A 1 99 ? 18.575 7.809 -12.522 1.00 81.38 99 GLU A N 1
ATOM 808 C CA . GLU A 1 99 ? 17.228 8.242 -12.918 1.00 81.38 99 GLU A CA 1
ATOM 809 C C . GLU A 1 99 ? 17.248 8.953 -14.281 1.00 81.38 99 GLU A C 1
ATOM 811 O O . GLU A 1 99 ? 16.483 8.597 -15.183 1.00 81.38 99 GLU A O 1
ATOM 816 N N . GLN A 1 100 ? 18.169 9.903 -14.476 1.00 84.88 100 GLN A N 1
ATOM 817 C CA . GLN A 1 100 ? 18.327 10.620 -15.746 1.00 84.88 100 GLN A CA 1
ATOM 818 C C . GLN A 1 100 ? 18.669 9.679 -16.904 1.00 84.88 100 GLN A C 1
ATOM 820 O O . GLN A 1 100 ? 18.107 9.814 -17.994 1.00 84.88 100 GLN A O 1
ATOM 825 N N . LEU A 1 101 ? 19.542 8.697 -16.673 1.00 85.12 101 LEU A N 1
ATOM 826 C CA . LEU A 1 101 ? 19.903 7.691 -17.665 1.00 85.12 101 LEU A CA 1
ATOM 827 C C . LEU A 1 101 ? 18.689 6.846 -18.062 1.00 85.12 101 LEU A C 1
ATOM 829 O O . LEU A 1 101 ? 18.447 6.636 -19.252 1.00 85.12 101 LEU A O 1
ATOM 833 N N . VAL A 1 102 ? 17.889 6.397 -17.092 1.00 83.06 102 VAL A N 1
ATOM 834 C CA . VAL A 1 102 ? 16.663 5.630 -17.355 1.00 83.06 102 VAL A CA 1
ATOM 835 C C . VAL A 1 102 ? 15.665 6.457 -18.166 1.00 83.06 102 VAL A C 1
ATOM 837 O O . VAL A 1 102 ? 15.126 5.954 -19.156 1.00 83.06 102 VAL A O 1
ATOM 840 N N . VAL A 1 103 ? 15.450 7.725 -17.805 1.00 83.94 103 VAL A N 1
ATOM 841 C CA . VAL A 1 103 ? 14.569 8.641 -18.549 1.00 83.94 103 VAL A CA 1
ATOM 842 C C . VAL A 1 103 ? 15.065 8.835 -19.982 1.00 83.94 103 VAL A C 1
ATOM 844 O O . VAL A 1 103 ? 14.271 8.748 -20.922 1.00 83.94 103 VAL A O 1
ATOM 847 N N . LEU A 1 104 ? 16.368 9.041 -20.177 1.00 85.31 104 LEU A N 1
ATOM 848 C CA . LEU A 1 104 ? 16.971 9.239 -21.494 1.00 85.31 104 LEU A CA 1
ATOM 849 C C . LEU A 1 104 ? 16.838 7.984 -22.364 1.00 85.31 104 LEU A C 1
ATOM 851 O O . LEU A 1 104 ? 16.389 8.069 -23.508 1.00 85.31 104 LEU A O 1
ATOM 855 N N . ILE A 1 105 ? 17.119 6.803 -21.808 1.00 83.88 105 ILE A N 1
ATOM 856 C CA . ILE A 1 105 ? 16.942 5.522 -22.504 1.00 83.88 105 ILE A CA 1
ATOM 857 C C . ILE A 1 105 ? 15.479 5.317 -22.886 1.00 83.88 105 ILE A C 1
ATOM 859 O O . ILE A 1 105 ? 15.201 4.966 -24.030 1.00 83.88 105 ILE A O 1
ATOM 863 N N . LYS A 1 106 ? 14.530 5.557 -21.974 1.00 79.81 106 LYS A N 1
ATOM 864 C CA . LYS A 1 106 ? 13.098 5.390 -22.262 1.00 79.81 106 LYS A CA 1
ATOM 865 C C . LYS A 1 106 ? 12.559 6.413 -23.256 1.00 79.81 106 LYS A C 1
ATOM 867 O O . LYS A 1 106 ? 11.651 6.076 -24.010 1.00 79.81 106 LYS A O 1
ATOM 872 N N . SER A 1 107 ? 13.151 7.601 -23.314 1.00 81.12 107 SER A N 1
ATOM 873 C CA . SER A 1 107 ? 12.802 8.630 -24.298 1.00 81.12 107 SER A CA 1
ATOM 874 C C . SER A 1 107 ? 13.336 8.296 -25.693 1.00 81.12 107 SER A C 1
ATOM 876 O O . SER A 1 107 ? 12.630 8.471 -26.681 1.00 81.12 107 SER A O 1
ATOM 878 N N . CYS A 1 108 ? 14.562 7.774 -25.793 1.00 83.12 108 CYS A N 1
ATOM 879 C CA . CYS A 1 108 ? 15.174 7.420 -27.077 1.00 83.12 108 CYS A CA 1
ATOM 880 C C . CYS A 1 108 ? 14.754 6.034 -27.590 1.00 83.12 108 CYS A C 1
ATOM 882 O O . CYS A 1 108 ? 14.687 5.811 -28.798 1.00 83.12 108 CYS A O 1
ATOM 884 N N . ARG A 1 109 ? 14.518 5.081 -26.685 1.00 81.94 109 ARG A N 1
ATOM 885 C CA . ARG A 1 109 ? 14.201 3.681 -26.982 1.00 81.94 109 ARG A CA 1
ATOM 886 C C . ARG A 1 109 ? 13.199 3.110 -25.962 1.00 81.94 109 ARG A C 1
ATOM 888 O O . ARG A 1 109 ? 13.572 2.334 -25.078 1.00 81.94 109 ARG A O 1
ATOM 895 N N . PRO A 1 110 ? 11.900 3.429 -26.095 1.00 77.00 110 PRO A N 1
ATOM 896 C CA . PRO A 1 110 ? 10.877 3.086 -25.097 1.00 77.00 110 PRO A CA 1
ATOM 897 C C . PRO A 1 110 ? 10.740 1.577 -24.832 1.00 77.00 110 PRO A C 1
ATOM 899 O O . PRO A 1 110 ? 10.458 1.159 -23.703 1.00 77.00 110 PRO A O 1
ATOM 902 N N . HIS A 1 111 ? 10.993 0.757 -25.855 1.00 80.38 111 HIS A N 1
ATOM 903 C CA . HIS A 1 111 ? 10.859 -0.702 -25.808 1.00 80.38 111 HIS A CA 1
ATOM 904 C C . HIS A 1 111 ? 12.092 -1.439 -25.271 1.00 80.38 111 HIS A C 1
ATOM 906 O O . HIS A 1 111 ? 12.030 -2.654 -25.100 1.00 80.38 111 HIS A O 1
ATOM 912 N N . GLU A 1 112 ? 13.204 -0.749 -25.007 1.00 75.56 112 GLU A N 1
ATOM 913 C CA . GLU A 1 112 ? 14.407 -1.417 -24.504 1.00 75.56 112 GLU A CA 1
ATOM 914 C C . GLU A 1 112 ? 14.236 -1.855 -23.046 1.00 75.56 112 GLU A C 1
ATOM 916 O O . GLU A 1 112 ? 13.597 -1.183 -22.222 1.00 75.56 112 GLU A O 1
ATOM 921 N N . HIS A 1 113 ? 14.810 -3.017 -22.741 1.00 70.81 113 HIS A N 1
ATOM 922 C CA . HIS A 1 113 ? 14.705 -3.661 -21.437 1.00 70.81 113 HIS A CA 1
ATOM 923 C C . HIS A 1 113 ? 15.582 -2.972 -20.385 1.00 70.81 113 HIS A C 1
ATOM 925 O O . HIS A 1 113 ? 16.654 -2.448 -20.684 1.00 70.81 113 HIS A O 1
ATOM 931 N N . ALA A 1 114 ? 15.153 -3.038 -19.121 1.00 72.00 114 ALA A N 1
ATOM 932 C CA . ALA A 1 114 ? 15.881 -2.469 -17.982 1.00 72.00 114 ALA A CA 1
ATOM 933 C C . ALA A 1 114 ? 17.314 -3.022 -17.828 1.00 72.00 114 ALA A C 1
ATOM 935 O O . ALA A 1 114 ? 18.185 -2.341 -17.298 1.00 72.00 114 ALA A O 1
ATOM 936 N N . SER A 1 115 ? 17.591 -4.217 -18.361 1.00 75.25 115 SER A N 1
ATOM 937 C CA . SER A 1 115 ? 18.926 -4.824 -18.376 1.00 75.25 115 SER A CA 1
ATOM 938 C C . SER A 1 115 ? 19.964 -4.019 -19.167 1.00 75.25 115 SER A C 1
ATOM 940 O O . SER A 1 115 ? 21.144 -4.056 -18.835 1.00 75.25 115 SER A O 1
ATOM 942 N N . LEU A 1 116 ? 19.552 -3.285 -20.206 1.00 77.25 116 LEU A N 1
ATOM 943 C CA . LEU A 1 116 ? 20.446 -2.394 -20.953 1.00 77.25 116 LEU A CA 1
ATOM 944 C C . LEU A 1 116 ? 20.752 -1.119 -20.169 1.00 77.25 116 LEU A C 1
ATOM 946 O O . LEU A 1 116 ? 21.888 -0.657 -20.200 1.00 77.25 116 LEU A O 1
ATOM 950 N N . ALA A 1 117 ? 19.765 -0.588 -19.441 1.00 79.00 117 ALA A N 1
ATOM 951 C CA . ALA A 1 117 ? 19.972 0.551 -18.552 1.00 79.00 117 ALA A CA 1
ATOM 952 C C . ALA A 1 117 ? 20.952 0.207 -17.423 1.00 79.00 117 ALA A C 1
ATOM 954 O O . ALA A 1 117 ? 21.849 0.997 -17.157 1.00 79.00 117 ALA A O 1
ATOM 955 N N . LEU A 1 118 ? 20.845 -0.996 -16.847 1.00 79.62 118 LEU A N 1
ATOM 956 C CA . LEU A 1 118 ? 21.802 -1.504 -15.858 1.00 79.62 118 LEU A CA 1
ATOM 957 C C . LEU A 1 118 ? 23.218 -1.632 -16.428 1.00 79.62 118 LEU A C 1
ATOM 959 O O . LEU A 1 118 ? 24.143 -1.068 -15.863 1.00 79.62 118 LEU A O 1
ATOM 963 N N . ARG A 1 119 ? 23.390 -2.275 -17.591 1.00 82.81 119 ARG A N 1
ATOM 964 C CA . ARG A 1 119 ? 24.716 -2.398 -18.230 1.00 82.81 119 ARG A CA 1
ATOM 965 C C . ARG A 1 119 ? 25.353 -1.050 -18.559 1.00 82.81 119 ARG A C 1
ATOM 967 O O . ARG A 1 119 ? 26.566 -0.905 -18.466 1.00 82.81 119 ARG A O 1
ATOM 974 N N . LEU A 1 120 ? 24.550 -0.078 -18.991 1.00 83.31 120 LEU A N 1
ATOM 975 C CA . LEU A 1 120 ? 25.032 1.278 -19.246 1.00 83.31 120 LEU A CA 1
ATOM 976 C C . LEU A 1 120 ? 25.402 1.985 -17.944 1.00 83.31 120 LEU A C 1
ATOM 978 O O . LEU A 1 120 ? 26.426 2.653 -17.908 1.00 83.31 120 LEU A O 1
ATOM 982 N N . ALA A 1 121 ? 24.612 1.817 -16.886 1.00 85.94 121 ALA A N 1
ATOM 983 C CA . ALA A 1 121 ? 24.918 2.379 -15.579 1.00 85.94 121 ALA A CA 1
ATOM 984 C C . ALA A 1 121 ? 26.212 1.794 -14.986 1.00 85.94 121 ALA A C 1
ATOM 986 O O . ALA A 1 121 ? 27.049 2.554 -14.510 1.00 85.94 121 ALA A O 1
ATOM 987 N N . GLU A 1 122 ? 26.417 0.476 -15.097 1.00 85.81 122 GLU A N 1
ATOM 988 C CA . GLU A 1 122 ? 27.661 -0.208 -14.716 1.00 85.81 122 GLU A CA 1
ATOM 989 C C . GLU A 1 122 ? 28.860 0.311 -15.523 1.00 85.81 122 GLU A C 1
ATOM 991 O O . GLU A 1 122 ? 29.894 0.643 -14.951 1.00 85.81 122 GLU A O 1
ATOM 996 N N . ALA A 1 123 ? 28.721 0.430 -16.849 1.00 87.00 123 ALA A N 1
ATOM 997 C CA . ALA A 1 123 ? 29.792 0.915 -17.724 1.00 87.00 123 ALA A CA 1
ATOM 998 C C . ALA A 1 123 ? 30.142 2.397 -17.505 1.00 87.00 123 ALA A C 1
ATOM 1000 O O . ALA A 1 123 ? 31.255 2.815 -17.814 1.00 87.00 123 ALA A O 1
ATOM 1001 N N . LEU A 1 124 ? 29.188 3.190 -17.012 1.00 86.56 124 LEU A N 1
ATOM 1002 C CA . LEU A 1 124 ? 29.366 4.599 -16.659 1.00 86.56 124 LEU A CA 1
ATOM 1003 C C . LEU A 1 124 ? 29.780 4.794 -15.192 1.00 86.56 124 LEU A C 1
ATOM 1005 O O . LEU A 1 124 ? 29.879 5.936 -14.751 1.00 86.56 124 LEU A O 1
ATOM 1009 N N . GLU A 1 125 ? 30.004 3.701 -14.453 1.00 86.12 125 GLU A N 1
ATOM 1010 C CA . GLU A 1 125 ? 30.393 3.702 -13.038 1.00 86.12 125 GLU A CA 1
ATOM 1011 C C . GLU A 1 125 ? 29.422 4.502 -12.147 1.00 86.12 125 GLU A C 1
ATOM 1013 O O . GLU A 1 125 ? 29.818 5.148 -11.175 1.00 86.12 125 GLU A O 1
ATOM 1018 N N . ILE A 1 126 ? 28.125 4.461 -12.475 1.00 83.69 126 ILE A N 1
ATOM 1019 C CA . ILE A 1 126 ? 27.088 5.169 -11.723 1.00 83.69 126 ILE A CA 1
ATOM 1020 C C . ILE A 1 126 ? 26.875 4.479 -10.357 1.00 83.69 126 ILE A C 1
ATOM 1022 O O . ILE A 1 126 ? 26.581 3.278 -10.317 1.00 83.69 126 ILE A O 1
ATOM 1026 N N . PRO A 1 127 ? 26.980 5.202 -9.223 1.00 73.75 127 PRO A N 1
ATOM 1027 C CA . PRO A 1 127 ? 26.784 4.630 -7.894 1.00 73.75 127 PRO A CA 1
ATOM 1028 C C . PRO A 1 127 ? 25.391 4.004 -7.721 1.00 73.75 127 PRO A C 1
ATOM 1030 O O . PRO A 1 127 ? 24.376 4.625 -8.025 1.00 73.75 127 PRO A O 1
ATOM 1033 N N . GLY A 1 128 ? 25.332 2.786 -7.173 1.00 66.00 128 GLY A N 1
ATOM 1034 C CA . GLY A 1 128 ? 24.069 2.080 -6.909 1.00 66.00 128 GLY A CA 1
ATOM 1035 C C . GLY A 1 128 ? 23.541 1.230 -8.070 1.00 66.00 128 GLY A C 1
ATOM 1036 O O . GLY A 1 128 ? 22.442 0.690 -7.967 1.00 66.00 128 GLY A O 1
ATOM 1037 N N . ALA A 1 129 ? 24.315 1.082 -9.150 1.00 61.81 129 ALA A N 1
ATOM 1038 C CA . ALA A 1 129 ? 24.023 0.154 -10.245 1.00 61.81 129 ALA A CA 1
ATOM 1039 C C . ALA A 1 129 ? 24.403 -1.317 -9.945 1.00 61.81 129 ALA A C 1
ATOM 1041 O O . ALA A 1 129 ? 24.103 -2.186 -10.761 1.00 61.81 129 ALA A O 1
ATOM 1042 N N . SER A 1 130 ? 25.025 -1.590 -8.787 1.00 52.38 130 SER A N 1
ATOM 1043 C CA . SER A 1 130 ? 25.538 -2.899 -8.342 1.00 52.38 130 SER A CA 1
ATOM 1044 C C . SER A 1 130 ? 24.999 -3.313 -6.976 1.00 52.38 130 SER A C 1
ATOM 1046 O O . SER A 1 130 ? 25.074 -2.450 -6.068 1.00 52.38 130 SER A O 1
#

Organism: NCBI:txid412755